Protein AF-A0A1V0U1M2-F1 (afdb_monomer)

Organism: NCBI:txid553510

InterPro domains:
  IPR036396 Cytochrome P450 superfamily [SSF48264] (5-85)

Foldseek 3Di:
DDQQLPQDDDDDDDPVVVVVLVVCCVVNPLALVPDPSCVVVDLVSHPCSCVNVPPLALRRHDDPSVVVNVVVVVVVVVVVCVVDDDDPDDD

Secondary structure (DSSP, 8-state):
-PPTT--------SHHHHHHHHT-TTTS-S-GGG-HHHHHH-GGGSTTHHHHS-SS-GGG--HHHHHHHHHHHHHHHHHHHHHH-------

Solvent-accessible surface area (backbone atoms only — not comparable to full-atom values): 5784 Å² total; per-residue (Å²): 136,79,66,66,68,83,61,92,77,87,85,79,87,49,72,65,58,45,51,54,49,71,72,33,56,94,82,46,66,46,29,44,83,73,34,67,64,44,66,72,63,39,65,89,47,44,84,56,34,73,80,57,66,51,79,85,41,58,78,38,36,56,69,71,62,20,52,53,48,47,45,56,55,49,56,53,51,49,58,48,51,78,72,72,62,86,82,84,79,79,130

pLDDT: mean 80.88, std 12.32, range [47.12, 95.75]

Sequence (91 aa):
MLLDGDLPAWLVLGCDEFKQVTSRPLQFTRDSGQWITFRRAGAGRFPAVAGVAAPAECAFVDGAEHARLRGAVTDSLEQFALRGTRCYTVR

Structure (mmCIF, N/CA/C/O backbone):
data_AF-A0A1V0U1M2-F1
#
_entry.id   AF-A0A1V0U1M2-F1
#
loop_
_atom_site.group_PDB
_atom_site.id
_atom_site.type_symbol
_atom_site.label_atom_id
_atom_site.label_alt_id
_atom_site.label_comp_id
_atom_site.label_asym_id
_atom_site.label_entity_id
_atom_site.label_seq_id
_atom_site.pdbx_PDB_ins_code
_atom_site.Cartn_x
_atom_site.Cartn_y
_atom_site.Cartn_z
_atom_site.occupancy
_atom_site.B_iso_or_equiv
_atom_site.auth_seq_id
_atom_site.auth_comp_id
_atom_site.auth_asym_id
_atom_site.auth_atom_id
_atom_site.pdbx_PDB_model_num
ATOM 1 N N . MET A 1 1 ? -9.506 -0.894 -22.042 1.00 49.88 1 MET A N 1
ATOM 2 C CA . MET A 1 1 ? -8.852 0.337 -21.556 1.00 49.88 1 MET A CA 1
ATOM 3 C C . MET A 1 1 ? -7.403 -0.025 -21.284 1.00 49.88 1 MET A C 1
ATOM 5 O O . MET A 1 1 ? -7.169 -0.876 -20.437 1.00 49.88 1 MET A O 1
ATOM 9 N N . LEU A 1 2 ? -6.477 0.471 -22.106 1.00 57.47 2 LEU A N 1
ATOM 10 C CA . LEU A 1 2 ? -5.044 0.196 -21.975 1.00 57.47 2 LEU A CA 1
ATOM 11 C C . LEU A 1 2 ? -4.481 1.135 -20.904 1.00 57.47 2 LEU A C 1
ATOM 13 O O . LEU A 1 2 ? -4.875 2.301 -20.860 1.00 57.47 2 LEU A O 1
ATOM 17 N N . LEU A 1 3 ? -3.618 0.627 -20.024 1.00 65.31 3 LEU A N 1
ATOM 18 C CA . LEU A 1 3 ? -2.848 1.493 -19.139 1.00 65.31 3 LEU A CA 1
ATOM 19 C C . LEU A 1 3 ? -1.933 2.335 -20.033 1.00 65.31 3 LEU A C 1
ATOM 21 O O . LEU A 1 3 ? -1.181 1.780 -20.831 1.00 65.31 3 LEU A O 1
ATOM 25 N N . ASP A 1 4 ? -2.041 3.654 -19.937 1.00 66.19 4 ASP A N 1
ATOM 26 C CA . ASP A 1 4 ? -1.180 4.551 -20.699 1.00 66.19 4 ASP A CA 1
ATOM 27 C C . ASP A 1 4 ? 0.310 4.259 -20.376 1.00 66.19 4 ASP A C 1
ATOM 29 O O . ASP A 1 4 ? 0.649 3.837 -19.265 1.00 66.19 4 ASP A O 1
ATOM 33 N N . GLY A 1 5 ? 1.197 4.383 -21.366 1.00 69.88 5 GLY A N 1
ATOM 34 C CA . GLY A 1 5 ? 2.635 4.097 -21.216 1.00 69.88 5 GLY A CA 1
ATOM 35 C C . GLY A 1 5 ? 3.121 2.661 -21.497 1.00 69.88 5 GLY A C 1
ATOM 36 O O . GLY A 1 5 ? 4.299 2.389 -21.256 1.00 69.88 5 GLY A O 1
ATOM 37 N N . ASP A 1 6 ? 2.276 1.756 -22.017 1.00 76.75 6 ASP A N 1
ATOM 38 C CA . ASP A 1 6 ? 2.636 0.365 -22.391 1.00 76.75 6 ASP A CA 1
ATOM 39 C C . ASP A 1 6 ? 3.355 -0.416 -21.271 1.00 76.75 6 ASP A C 1
ATOM 41 O O . ASP A 1 6 ? 4.227 -1.264 -21.495 1.00 76.75 6 ASP A O 1
ATOM 45 N N . LEU A 1 7 ? 2.998 -0.121 -20.021 1.00 78.88 7 LEU A N 1
ATOM 46 C CA . LEU A 1 7 ? 3.582 -0.779 -18.863 1.00 78.88 7 LEU A CA 1
ATOM 47 C C . LEU A 1 7 ? 2.828 -2.082 -18.566 1.00 78.88 7 LEU A C 1
ATOM 49 O O . LEU A 1 7 ? 1.604 -2.058 -18.411 1.00 78.88 7 LEU A O 1
ATOM 53 N N . PRO A 1 8 ? 3.528 -3.225 -18.434 1.00 79.75 8 PRO A N 1
ATOM 54 C CA . PRO A 1 8 ? 2.883 -4.474 -18.061 1.00 79.75 8 PRO A CA 1
ATOM 55 C C . PRO A 1 8 ? 2.312 -4.346 -16.646 1.00 79.75 8 PRO A C 1
ATOM 57 O O . PRO A 1 8 ? 3.047 -4.106 -15.682 1.00 79.75 8 PRO A O 1
ATOM 60 N N . ALA A 1 9 ? 0.995 -4.508 -16.536 1.00 83.81 9 ALA A N 1
ATOM 61 C CA . ALA A 1 9 ? 0.247 -4.403 -15.293 1.00 83.81 9 ALA A CA 1
ATOM 62 C C . ALA A 1 9 ? -0.895 -5.424 -15.254 1.00 83.81 9 ALA A C 1
ATOM 64 O O . ALA A 1 9 ? -1.373 -5.896 -16.286 1.00 83.81 9 ALA A O 1
ATOM 65 N N . TRP A 1 10 ? -1.341 -5.740 -14.041 1.00 87.06 10 TRP A N 1
ATOM 66 C CA . TRP A 1 10 ? -2.460 -6.642 -13.798 1.00 87.06 10 TRP A CA 1
ATOM 67 C C . TRP A 1 10 ? -3.708 -5.829 -13.467 1.00 87.06 10 TRP A C 1
ATOM 69 O O . TRP A 1 10 ? -3.680 -4.986 -12.572 1.00 87.06 10 TRP A O 1
ATOM 79 N N . LEU A 1 11 ? -4.805 -6.100 -14.172 1.00 88.88 11 LEU A N 1
ATOM 80 C CA . LEU A 1 11 ? -6.111 -5.524 -13.874 1.00 88.88 11 LEU A CA 1
ATOM 81 C C . LEU A 1 11 ? -6.921 -6.520 -13.043 1.00 88.88 11 LEU A C 1
ATOM 83 O O . LEU A 1 11 ? -7.259 -7.603 -13.517 1.00 88.88 11 LEU A O 1
ATOM 87 N N . VAL A 1 12 ? -7.234 -6.146 -11.805 1.00 91.06 12 VAL A N 1
ATOM 88 C CA . VAL A 1 12 ? -8.072 -6.945 -10.904 1.00 91.06 12 VAL A CA 1
ATOM 89 C C . VAL A 1 12 ? -9.506 -6.436 -11.011 1.00 91.06 12 VAL A C 1
ATOM 91 O O . VAL A 1 12 ? -9.771 -5.281 -10.690 1.00 91.06 12 VAL A O 1
ATOM 94 N N . LEU A 1 13 ? -10.418 -7.279 -11.498 1.00 93.62 13 LEU A N 1
ATOM 95 C CA . LEU A 1 13 ? -11.801 -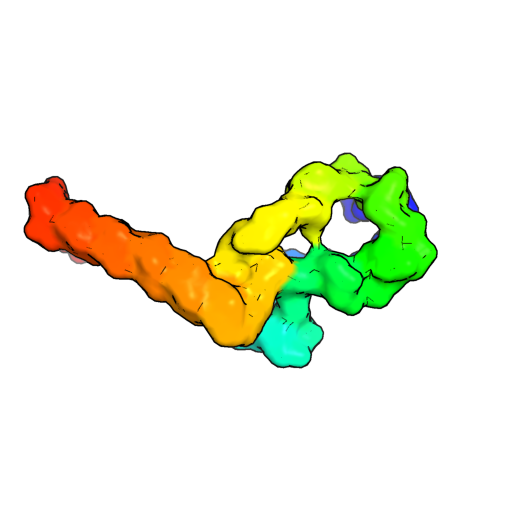6.880 -11.799 1.00 93.62 13 LEU A CA 1
ATOM 96 C C . LEU A 1 13 ? -12.815 -7.292 -10.727 1.00 93.62 13 LEU A C 1
ATOM 98 O O . LEU A 1 13 ? -13.876 -6.681 -10.628 1.00 93.62 13 LEU A O 1
ATOM 102 N N . GLY A 1 14 ? -12.512 -8.324 -9.941 1.00 95.06 14 GLY A N 1
ATOM 103 C CA . GLY A 1 14 ? -13.423 -8.838 -8.925 1.00 95.06 14 GLY A CA 1
ATOM 104 C C . GLY A 1 14 ? -13.148 -8.269 -7.531 1.00 95.06 14 GLY A C 1
ATOM 105 O O . GLY A 1 14 ? -12.017 -7.928 -7.174 1.00 95.06 14 GLY A O 1
ATOM 106 N N . CYS A 1 15 ? -14.215 -8.123 -6.741 1.00 94.56 15 CYS A N 1
ATOM 107 C CA . CYS A 1 15 ? -14.149 -7.512 -5.411 1.00 94.56 15 CYS A CA 1
ATOM 108 C C . CYS A 1 15 ? -13.396 -8.396 -4.406 1.00 94.56 15 CYS A C 1
ATOM 110 O O . CYS A 1 15 ? -12.638 -7.889 -3.576 1.00 94.56 15 CYS A O 1
ATOM 112 N N . ASP A 1 16 ? -13.572 -9.713 -4.485 1.00 95.75 16 ASP A N 1
ATOM 113 C CA . ASP A 1 16 ? -12.909 -10.640 -3.570 1.00 95.75 16 ASP A CA 1
ATOM 114 C C . ASP A 1 16 ? -11.435 -10.815 -3.927 1.00 95.75 16 ASP A C 1
ATOM 116 O O . ASP A 1 16 ? -10.585 -10.825 -3.037 1.00 95.75 16 ASP A O 1
ATOM 120 N N . GLU A 1 17 ? -11.099 -10.845 -5.213 1.00 94.00 17 GLU A N 1
ATOM 121 C CA . GLU A 1 17 ? -9.720 -10.812 -5.692 1.00 94.00 17 GLU A CA 1
ATOM 122 C C . GLU A 1 17 ? -9.027 -9.519 -5.261 1.00 94.00 17 GLU A C 1
ATOM 124 O O . GLU A 1 17 ? -7.894 -9.557 -4.781 1.00 94.00 17 GLU A O 1
ATOM 129 N N . PHE A 1 18 ? -9.717 -8.379 -5.349 1.00 92.38 18 PHE A N 1
ATOM 130 C CA . PHE A 1 18 ? -9.189 -7.104 -4.870 1.00 92.38 18 PHE A CA 1
ATOM 131 C C . PHE A 1 18 ? -8.867 -7.152 -3.369 1.00 92.38 18 PHE A C 1
ATOM 133 O O . PHE A 1 18 ? -7.772 -6.760 -2.953 1.00 92.38 18 PHE A O 1
ATOM 140 N N . LYS A 1 19 ? -9.774 -7.691 -2.544 1.00 92.88 19 LYS A N 1
ATOM 141 C CA . LYS A 1 19 ? -9.519 -7.906 -1.108 1.00 92.88 19 LYS A CA 1
ATOM 142 C C . LYS A 1 19 ? -8.345 -8.859 -0.876 1.00 92.88 19 LYS A C 1
ATOM 144 O O . LYS A 1 19 ? -7.497 -8.596 -0.025 1.00 92.88 19 LYS A O 1
ATOM 149 N N . GLN A 1 20 ? -8.250 -9.949 -1.634 1.00 93.94 20 GLN A N 1
ATOM 150 C CA . GLN A 1 20 ? -7.143 -10.899 -1.508 1.00 93.94 20 GLN A CA 1
ATOM 151 C C . GLN A 1 20 ? -5.793 -10.249 -1.819 1.00 93.94 20 GLN A C 1
ATOM 153 O O . GLN A 1 20 ? -4.864 -10.393 -1.027 1.00 93.94 20 GLN A O 1
ATOM 158 N N . VAL A 1 21 ? -5.693 -9.503 -2.919 1.00 93.00 21 VAL A N 1
ATOM 159 C CA . VAL A 1 21 ? -4.468 -8.787 -3.305 1.00 93.00 21 VAL A CA 1
ATOM 160 C C . VAL A 1 21 ? -4.081 -7.769 -2.231 1.00 93.00 21 VAL A C 1
ATOM 162 O O . VAL A 1 21 ? -2.962 -7.789 -1.724 1.00 93.00 21 VAL A O 1
ATOM 165 N N . THR A 1 22 ? -5.024 -6.929 -1.806 1.00 89.94 22 THR A N 1
ATOM 166 C CA . THR A 1 22 ? -4.755 -5.866 -0.823 1.00 89.94 22 THR A CA 1
ATOM 167 C C . THR A 1 22 ? -4.468 -6.391 0.589 1.00 89.94 22 THR A C 1
ATOM 169 O O . THR A 1 22 ? -3.755 -5.741 1.354 1.00 89.94 22 THR A O 1
ATOM 172 N N . SER A 1 23 ? -4.949 -7.583 0.949 1.00 90.19 23 SER A N 1
ATOM 173 C CA . SER A 1 23 ? -4.701 -8.202 2.263 1.00 90.19 23 SER A CA 1
ATOM 174 C C . SER A 1 23 ? -3.343 -8.908 2.398 1.00 90.19 23 SER A C 1
ATOM 176 O O . SER A 1 23 ? -2.987 -9.325 3.501 1.00 90.19 23 SER A O 1
ATOM 178 N N . ARG A 1 24 ? -2.562 -9.043 1.315 1.00 91.88 24 ARG A N 1
ATOM 179 C CA . ARG A 1 24 ? -1.306 -9.821 1.282 1.00 91.88 24 ARG A CA 1
ATOM 180 C C . ARG A 1 24 ? -0.071 -8.941 1.008 1.00 91.88 24 ARG A C 1
ATOM 182 O O . ARG A 1 24 ? 0.542 -9.078 -0.051 1.00 91.88 24 ARG A O 1
ATOM 189 N N . PRO A 1 25 ? 0.363 -8.097 1.967 1.00 86.94 25 PRO A N 1
ATOM 190 C CA . PRO A 1 25 ? 1.480 -7.156 1.783 1.00 86.94 25 PRO A CA 1
ATOM 191 C C . PRO A 1 25 ? 2.820 -7.820 1.433 1.00 86.94 25 PRO A C 1
ATOM 193 O O . PRO A 1 25 ? 3.648 -7.215 0.767 1.00 86.94 25 PRO A O 1
ATOM 196 N N . LEU A 1 26 ? 3.040 -9.074 1.847 1.00 88.81 26 LEU A N 1
ATOM 197 C CA . LEU A 1 26 ? 4.272 -9.808 1.528 1.00 88.81 26 LEU A CA 1
ATOM 198 C C . LEU A 1 26 ? 4.366 -10.221 0.051 1.00 88.81 26 LEU A C 1
ATOM 200 O O . LEU A 1 26 ? 5.462 -10.435 -0.453 1.00 88.81 26 LEU A O 1
ATOM 204 N N . GLN A 1 27 ? 3.224 -10.379 -0.625 1.00 90.62 27 GLN A N 1
ATOM 205 C CA . GLN A 1 27 ? 3.158 -10.764 -2.041 1.00 90.62 27 GLN A CA 1
ATOM 206 C C . GLN A 1 27 ? 2.930 -9.542 -2.933 1.00 90.62 27 GLN A C 1
ATOM 208 O O . GLN A 1 27 ? 3.469 -9.467 -4.035 1.00 90.62 27 GLN A O 1
ATOM 213 N N . PHE A 1 28 ? 2.149 -8.580 -2.442 1.00 90.75 28 PHE A N 1
ATOM 214 C CA . PHE A 1 28 ? 1.767 -7.368 -3.152 1.00 90.75 28 PHE A CA 1
ATOM 215 C C . PHE A 1 28 ? 2.178 -6.153 -2.321 1.00 90.75 28 PHE A C 1
ATOM 217 O O . PHE A 1 28 ? 1.397 -5.624 -1.529 1.00 90.75 28 PHE A O 1
ATOM 224 N N . THR A 1 29 ? 3.439 -5.753 -2.485 1.00 90.88 29 THR A N 1
ATOM 225 C CA . THR A 1 29 ? 4.008 -4.573 -1.825 1.00 90.88 29 THR A CA 1
ATOM 226 C C . THR A 1 29 ? 3.296 -3.300 -2.280 1.00 90.88 29 THR A C 1
ATOM 228 O O . THR A 1 29 ? 3.022 -3.117 -3.472 1.00 90.88 29 THR A O 1
ATOM 231 N N . ARG A 1 30 ? 2.989 -2.424 -1.324 1.00 88.19 30 ARG A N 1
ATOM 232 C CA . ARG A 1 30 ? 2.444 -1.079 -1.559 1.00 88.19 30 ARG A CA 1
ATOM 233 C C . ARG A 1 30 ? 3.525 -0.076 -1.930 1.00 88.19 30 ARG A C 1
ATOM 235 O O . ARG A 1 30 ? 3.220 0.927 -2.568 1.00 88.19 30 ARG A O 1
ATOM 242 N N . ASP A 1 31 ? 4.762 -0.356 -1.531 1.00 88.75 31 ASP A N 1
ATOM 243 C CA . ASP A 1 31 ? 5.920 0.460 -1.866 1.00 88.75 31 ASP A CA 1
ATOM 244 C C . ASP A 1 31 ? 6.209 0.362 -3.368 1.00 88.75 31 ASP A C 1
ATOM 246 O O . ASP A 1 31 ? 6.808 -0.592 -3.877 1.00 88.75 31 ASP A O 1
ATOM 250 N N . SER A 1 32 ? 5.759 1.386 -4.088 1.00 85.25 32 SER A N 1
ATOM 251 C CA . SER A 1 32 ? 5.951 1.523 -5.527 1.00 85.25 32 SER A CA 1
ATOM 252 C C . SER A 1 32 ? 7.424 1.595 -5.922 1.00 85.25 32 SER A C 1
ATOM 254 O O . SER A 1 32 ? 7.782 1.167 -7.023 1.00 85.25 32 SER A O 1
ATOM 256 N N . GLY A 1 33 ? 8.301 2.039 -5.017 1.00 84.88 33 GLY A N 1
ATOM 257 C CA . GLY A 1 33 ? 9.748 2.031 -5.202 1.00 84.88 33 GLY A CA 1
ATOM 258 C C . GLY A 1 33 ? 10.321 0.621 -5.357 1.00 84.88 33 GLY A C 1
ATOM 259 O O . GLY A 1 33 ? 11.354 0.447 -6.0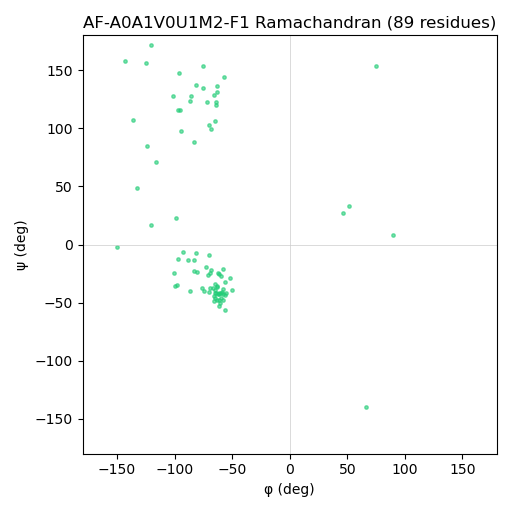10 1.00 84.88 33 GLY A O 1
ATOM 260 N N . GLN A 1 34 ? 9.636 -0.402 -4.836 1.00 87.56 34 GLN A N 1
ATOM 261 C CA . GLN A 1 34 ? 10.040 -1.807 -4.963 1.00 87.56 34 GLN A CA 1
ATOM 262 C C . GLN A 1 34 ? 9.504 -2.481 -6.226 1.00 87.56 34 GLN A C 1
ATOM 264 O O . GLN A 1 34 ? 9.978 -3.558 -6.603 1.00 87.56 34 GLN A O 1
ATOM 269 N N . TRP A 1 35 ? 8.539 -1.875 -6.921 1.00 88.00 35 TRP A N 1
ATOM 270 C CA . TRP A 1 35 ? 7.944 -2.486 -8.103 1.00 88.00 35 TRP A CA 1
ATOM 271 C C . TRP A 1 35 ? 8.968 -2.607 -9.228 1.00 88.00 35 TRP A C 1
ATOM 273 O O . TRP A 1 35 ? 9.601 -1.636 -9.646 1.00 88.00 35 TRP A O 1
ATOM 283 N N . ILE A 1 36 ? 9.090 -3.814 -9.782 1.00 86.00 3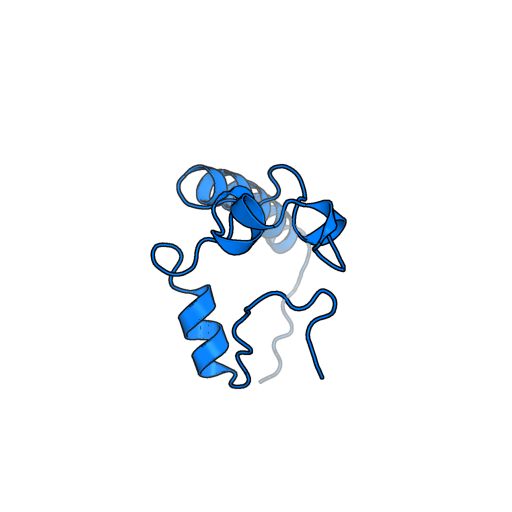6 ILE A N 1
ATOM 284 C CA . ILE A 1 36 ? 10.038 -4.116 -10.863 1.00 86.00 36 ILE A CA 1
ATOM 285 C C . ILE A 1 36 ? 9.811 -3.184 -12.060 1.00 86.00 36 ILE A C 1
ATOM 287 O O . ILE A 1 36 ? 10.771 -2.653 -12.617 1.00 86.00 36 ILE A O 1
ATOM 291 N N . THR A 1 37 ? 8.550 -2.955 -12.435 1.00 83.12 37 THR A N 1
ATOM 292 C CA . THR A 1 37 ? 8.186 -2.063 -13.542 1.00 83.12 37 THR A CA 1
ATOM 293 C C . THR A 1 37 ? 8.586 -0.619 -13.245 1.00 83.12 37 THR A C 1
ATOM 295 O O . THR A 1 37 ? 9.156 0.031 -14.114 1.00 83.12 37 THR A O 1
ATOM 298 N N . PHE A 1 38 ? 8.383 -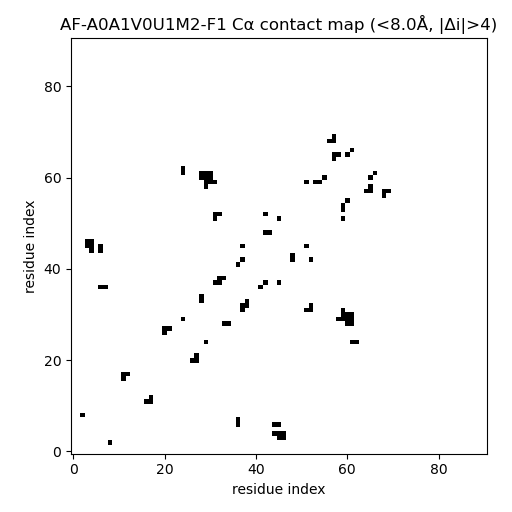0.142 -12.013 1.00 83.69 38 PHE A N 1
ATOM 299 C CA . PHE A 1 38 ? 8.759 1.214 -11.599 1.00 83.69 38 PHE A CA 1
ATOM 300 C C . PHE A 1 38 ? 10.275 1.424 -11.640 1.00 83.69 38 PHE A C 1
ATOM 302 O O . PHE A 1 38 ? 10.764 2.372 -12.256 1.00 83.69 38 PHE A O 1
ATOM 309 N N . ARG A 1 39 ? 11.034 0.465 -11.099 1.00 84.31 39 ARG A N 1
ATOM 310 C CA . ARG A 1 39 ? 12.504 0.484 -11.109 1.00 84.31 39 ARG A CA 1
ATOM 311 C C . ARG A 1 39 ? 13.114 0.378 -12.508 1.00 84.31 39 ARG A C 1
ATOM 313 O O . ARG A 1 39 ? 14.176 0.946 -12.739 1.00 84.31 39 ARG A O 1
ATOM 320 N N . ARG A 1 40 ? 12.489 -0.368 -13.426 1.00 83.38 40 ARG A N 1
ATOM 321 C CA . ARG A 1 40 ? 13.010 -0.585 -14.792 1.00 83.38 40 ARG A CA 1
ATOM 322 C C . ARG A 1 40 ? 12.605 0.503 -15.779 1.00 83.38 40 ARG A C 1
ATOM 324 O O . ARG A 1 40 ? 13.406 0.866 -16.630 1.00 83.38 40 ARG A O 1
ATOM 331 N N . ALA A 1 41 ? 11.367 0.984 -15.705 1.00 78.62 41 ALA A N 1
ATOM 332 C CA . ALA A 1 41 ? 10.841 1.978 -16.635 1.00 78.62 41 ALA A CA 1
ATOM 333 C C . ALA A 1 41 ? 11.223 3.415 -16.249 1.00 78.62 41 ALA A C 1
ATOM 335 O O . ALA A 1 41 ? 11.235 4.289 -17.115 1.00 78.62 41 ALA A O 1
ATOM 336 N N . GLY A 1 42 ? 11.538 3.649 -14.971 1.00 72.94 42 GLY A N 1
ATOM 337 C CA . GLY A 1 42 ? 11.716 4.983 -14.414 1.00 72.94 42 GLY A CA 1
ATOM 338 C C . GLY A 1 42 ? 10.378 5.694 -14.200 1.00 72.94 42 GLY A C 1
ATOM 339 O O . GLY A 1 42 ? 9.385 5.442 -14.886 1.00 72.94 42 GLY A O 1
ATOM 340 N N . ALA A 1 43 ? 10.360 6.618 -13.241 1.00 70.25 43 ALA A N 1
ATOM 341 C CA . ALA A 1 43 ? 9.154 7.318 -12.803 1.00 70.25 43 ALA A CA 1
ATOM 342 C C . ALA A 1 43 ? 8.425 8.050 -13.959 1.00 70.25 43 ALA A C 1
ATOM 344 O O . ALA A 1 43 ? 7.200 8.094 -13.994 1.00 70.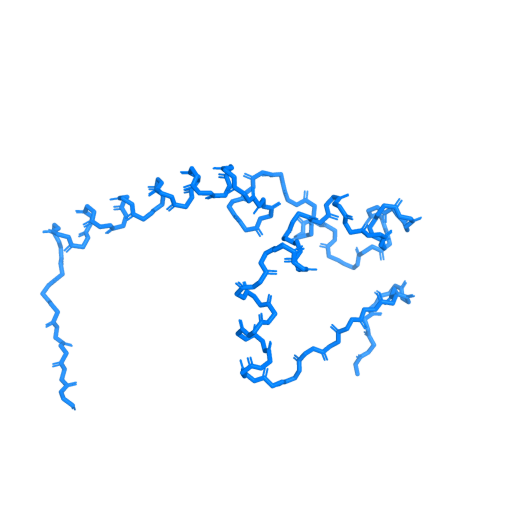25 43 ALA A O 1
ATOM 345 N N . GLY A 1 44 ? 9.165 8.549 -14.958 1.00 71.38 44 GLY A N 1
ATOM 346 C CA . GLY A 1 44 ? 8.624 9.325 -16.082 1.00 71.38 44 GLY A CA 1
ATOM 347 C C . GLY A 1 44 ? 7.765 8.559 -17.097 1.00 71.38 44 GLY A C 1
ATOM 348 O O . GLY A 1 44 ? 7.152 9.198 -17.944 1.00 71.38 44 GLY A O 1
A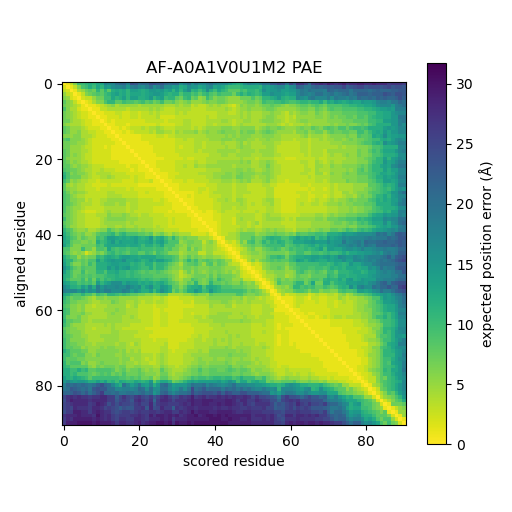TOM 349 N N . ARG A 1 45 ? 7.698 7.220 -17.039 1.00 74.31 45 ARG A N 1
ATOM 350 C CA . ARG A 1 45 ? 6.816 6.422 -17.919 1.00 74.31 45 ARG A CA 1
ATOM 351 C C . ARG A 1 45 ? 5.449 6.125 -17.299 1.00 74.31 45 ARG A C 1
ATOM 353 O O . ARG A 1 45 ? 4.597 5.562 -17.975 1.00 74.31 45 ARG A O 1
ATOM 360 N N . PHE A 1 46 ? 5.240 6.472 -16.027 1.00 75.75 46 PHE A N 1
ATOM 361 C CA . PHE A 1 46 ? 3.973 6.227 -15.343 1.00 75.75 46 PHE A CA 1
ATOM 362 C C . PHE A 1 46 ? 3.002 7.391 -15.592 1.00 75.75 46 PHE A C 1
ATOM 364 O O . PHE A 1 46 ? 3.324 8.520 -15.213 1.00 75.75 46 PHE A O 1
ATOM 371 N N . PRO A 1 47 ? 1.794 7.134 -16.130 1.00 68.88 47 PRO A N 1
ATOM 372 C CA . PRO A 1 47 ? 0.807 8.174 -16.465 1.00 68.88 47 PRO A CA 1
ATOM 373 C C . PRO A 1 47 ? 0.386 9.055 -15.283 1.00 68.88 47 PRO A C 1
ATOM 375 O O . PRO A 1 47 ? -0.102 10.165 -15.466 1.00 68.88 47 PRO A O 1
ATOM 378 N N . ALA A 1 48 ? 0.576 8.558 -14.057 1.00 72.19 48 ALA A N 1
ATOM 379 C CA . ALA A 1 48 ? 0.235 9.232 -12.810 1.00 72.19 48 ALA A CA 1
ATOM 380 C C . ALA A 1 48 ? 1.393 9.168 -11.801 1.00 72.19 48 ALA A C 1
ATOM 382 O O . ALA A 1 48 ? 1.198 8.808 -10.640 1.00 72.19 48 ALA A O 1
ATOM 383 N N . VAL A 1 49 ? 2.614 9.499 -12.238 1.00 73.31 49 VAL A N 1
ATOM 384 C CA . VAL A 1 49 ? 3.827 9.403 -11.406 1.00 73.31 49 VAL A CA 1
ATOM 385 C C . VAL A 1 49 ? 3.686 10.063 -10.031 1.00 73.31 49 VAL A C 1
ATOM 387 O O . VAL A 1 49 ? 4.133 9.484 -9.051 1.00 73.31 49 VAL A O 1
ATOM 390 N N . ALA A 1 50 ? 3.015 11.214 -9.923 1.00 69.25 50 ALA A N 1
ATOM 391 C CA . ALA A 1 50 ? 2.842 11.918 -8.650 1.00 69.25 50 ALA A CA 1
ATOM 392 C C . ALA A 1 50 ? 2.034 11.102 -7.626 1.00 69.25 50 ALA A C 1
ATOM 394 O O . ALA A 1 50 ? 2.354 11.116 -6.444 1.00 69.25 50 ALA A O 1
ATOM 395 N N . GLY A 1 51 ? 1.022 10.362 -8.089 1.00 72.31 51 GLY A N 1
ATOM 396 C CA . GLY A 1 51 ? 0.209 9.494 -7.239 1.00 72.31 51 GLY A CA 1
ATOM 397 C C . GLY A 1 51 ? 0.834 8.125 -6.984 1.00 72.31 51 GLY A C 1
ATOM 398 O O . GLY A 1 51 ? 0.365 7.410 -6.115 1.00 72.31 51 GLY A O 1
ATOM 399 N N . VAL A 1 52 ? 1.865 7.735 -7.736 1.00 74.38 52 VAL A N 1
ATOM 400 C CA . VAL A 1 52 ? 2.571 6.457 -7.549 1.00 74.38 52 VAL A CA 1
ATOM 401 C C . VAL A 1 52 ? 3.848 6.653 -6.739 1.00 74.38 52 VAL A C 1
ATOM 403 O O . VAL A 1 52 ? 4.199 5.790 -5.951 1.00 74.38 52 VAL A O 1
ATOM 406 N N . ALA A 1 53 ? 4.536 7.780 -6.897 1.00 72.62 53 ALA A N 1
ATOM 407 C CA . ALA A 1 53 ? 5.811 8.091 -6.257 1.00 72.62 53 ALA A CA 1
ATOM 408 C C . ALA A 1 53 ? 5.656 8.987 -5.014 1.00 72.62 53 ALA A C 1
ATOM 410 O O . ALA A 1 53 ? 6.591 9.709 -4.661 1.00 72.62 53 ALA A O 1
ATOM 411 N N . ALA A 1 54 ? 4.476 8.997 -4.386 1.00 68.75 54 ALA A N 1
ATOM 412 C CA . ALA A 1 54 ? 4.221 9.857 -3.239 1.00 68.75 54 ALA A CA 1
ATOM 413 C C . ALA A 1 54 ? 5.141 9.469 -2.060 1.00 68.75 54 ALA A C 1
ATOM 415 O O . ALA A 1 54 ? 5.267 8.286 -1.728 1.00 68.75 54 ALA A O 1
ATOM 416 N N . PRO A 1 55 ? 5.826 10.439 -1.432 1.00 65.00 55 PRO A N 1
ATOM 417 C CA . PRO A 1 55 ? 6.812 10.148 -0.402 1.00 65.00 55 PRO A CA 1
ATOM 418 C C . PRO A 1 55 ? 6.153 9.680 0.901 1.00 65.00 55 PRO A C 1
ATOM 420 O O . PRO A 1 55 ? 5.373 10.410 1.498 1.00 65.00 55 PRO A O 1
ATOM 423 N N . ALA A 1 56 ? 6.538 8.483 1.360 1.00 67.56 56 ALA A N 1
ATOM 424 C CA . ALA A 1 56 ? 6.345 7.944 2.716 1.00 67.56 56 ALA A CA 1
ATOM 425 C C . ALA A 1 56 ? 4.942 8.099 3.343 1.00 67.56 56 ALA A C 1
ATOM 427 O O . ALA A 1 56 ? 4.800 8.136 4.566 1.00 67.56 56 ALA A O 1
ATOM 428 N N . GLU A 1 57 ? 3.887 8.169 2.535 1.00 82.50 57 GLU A N 1
ATOM 429 C CA . GLU A 1 57 ? 2.525 8.126 3.055 1.00 82.50 57 GLU A CA 1
ATOM 430 C C . GLU A 1 57 ? 2.168 6.693 3.457 1.00 82.50 57 GLU A C 1
ATOM 432 O O . GLU A 1 57 ? 2.658 5.726 2.874 1.00 82.50 57 GLU A O 1
ATOM 437 N N . CYS A 1 58 ? 1.245 6.545 4.413 1.00 86.19 58 CYS A N 1
ATOM 438 C CA . CYS A 1 58 ? 0.774 5.238 4.885 1.00 86.19 58 CYS A CA 1
ATOM 439 C C . CYS A 1 58 ? 0.308 4.319 3.736 1.00 86.19 58 CYS A C 1
ATOM 441 O O . CYS A 1 58 ? 0.428 3.104 3.842 1.00 86.19 58 CYS A O 1
ATOM 443 N N . ALA A 1 59 ? -0.175 4.887 2.626 1.00 85.50 59 ALA A N 1
ATOM 444 C CA . ALA A 1 59 ? -0.618 4.142 1.452 1.00 85.50 59 ALA A CA 1
ATOM 445 C C . ALA A 1 59 ? 0.520 3.526 0.610 1.00 85.50 59 ALA A C 1
ATOM 447 O O . ALA A 1 59 ? 0.248 2.586 -0.134 1.00 85.50 59 ALA A O 1
ATOM 448 N N . PHE A 1 60 ? 1.761 4.013 0.737 1.00 86.50 60 PHE A N 1
ATOM 449 C CA . PHE A 1 60 ? 2.909 3.639 -0.110 1.00 86.50 60 PHE A CA 1
ATOM 450 C C . PHE A 1 60 ? 4.074 3.027 0.674 1.00 86.50 60 PHE A C 1
ATOM 452 O O . PHE A 1 60 ? 5.192 2.953 0.175 1.00 86.50 60 PHE A O 1
ATOM 459 N N . VAL A 1 61 ? 3.839 2.587 1.908 1.00 89.75 61 VAL A N 1
ATOM 460 C CA . VAL A 1 61 ? 4.841 1.886 2.720 1.00 89.75 61 VAL A CA 1
ATOM 461 C C . VAL A 1 61 ? 4.302 0.539 3.183 1.00 89.75 61 VAL A C 1
ATOM 463 O O . VAL A 1 61 ? 3.091 0.345 3.296 1.00 89.75 61 VAL A O 1
ATOM 466 N N . ASP A 1 62 ? 5.206 -0.388 3.491 1.00 89.88 62 ASP A N 1
ATOM 467 C CA . ASP A 1 62 ? 4.881 -1.702 4.046 1.00 89.88 62 ASP A CA 1
ATOM 468 C C . ASP A 1 62 ? 5.539 -1.918 5.421 1.00 89.88 62 ASP A C 1
ATOM 470 O O . ASP A 1 62 ? 6.364 -1.135 5.898 1.00 89.88 62 ASP A O 1
ATOM 474 N N . GLY A 1 63 ? 5.160 -3.013 6.082 1.00 90.44 63 GLY A N 1
ATOM 475 C CA . GLY A 1 63 ? 5.824 -3.495 7.291 1.00 90.44 63 GLY A CA 1
ATOM 476 C C . GLY A 1 63 ? 5.685 -2.568 8.502 1.00 90.44 63 GLY A C 1
ATOM 477 O O . GLY A 1 63 ? 4.610 -2.039 8.784 1.00 90.44 63 GLY A O 1
ATOM 478 N N . ALA A 1 64 ? 6.777 -2.421 9.256 1.00 92.62 64 ALA A N 1
ATOM 479 C CA . ALA A 1 64 ? 6.787 -1.687 10.521 1.00 92.62 64 ALA A CA 1
ATOM 480 C C . ALA A 1 64 ? 6.445 -0.200 10.346 1.00 92.62 64 ALA A C 1
ATOM 482 O O . ALA A 1 64 ? 5.743 0.366 11.181 1.00 92.62 64 ALA A O 1
ATOM 483 N N . GLU A 1 65 ? 6.884 0.415 9.246 1.00 91.62 65 GLU A N 1
ATOM 484 C CA . GLU A 1 65 ? 6.593 1.823 8.977 1.00 91.62 65 GLU A CA 1
ATOM 485 C C . GLU A 1 65 ? 5.113 2.035 8.646 1.00 91.62 65 GLU A C 1
ATOM 487 O O . GLU A 1 65 ? 4.479 2.939 9.191 1.00 91.62 65 GLU A O 1
ATOM 492 N N . HIS A 1 66 ? 4.517 1.132 7.859 1.00 91.62 66 HIS A N 1
ATOM 493 C CA . HIS A 1 66 ? 3.069 1.116 7.660 1.00 91.62 66 HIS A CA 1
ATOM 494 C C . HIS A 1 66 ? 2.324 0.969 8.990 1.00 91.62 66 HIS A C 1
ATOM 496 O O . HIS A 1 66 ? 1.385 1.716 9.252 1.00 91.62 66 HIS A O 1
ATOM 502 N N . ALA A 1 67 ? 2.735 0.023 9.842 1.00 92.06 67 ALA A N 1
ATOM 503 C CA . ALA A 1 67 ? 2.100 -0.196 11.141 1.00 92.06 67 ALA A CA 1
ATOM 504 C C . ALA A 1 67 ? 2.169 1.057 12.030 1.00 92.06 67 ALA A C 1
ATOM 506 O O . ALA A 1 67 ? 1.165 1.433 12.636 1.00 92.06 67 ALA A O 1
ATOM 507 N N . ARG A 1 68 ? 3.317 1.745 12.044 1.00 94.19 68 ARG A N 1
ATOM 508 C CA . ARG A 1 68 ? 3.524 2.998 12.780 1.00 94.19 68 ARG A CA 1
ATOM 509 C C . ARG A 1 68 ? 2.592 4.107 12.292 1.00 94.19 68 ARG A C 1
ATOM 511 O O . ARG A 1 68 ? 1.873 4.699 13.096 1.00 94.19 68 ARG A O 1
ATOM 518 N N . LEU A 1 69 ? 2.582 4.376 10.984 1.00 92.56 69 LEU A N 1
ATOM 519 C CA . LEU A 1 69 ? 1.754 5.429 10.387 1.00 92.56 69 LEU A CA 1
ATOM 520 C C . LEU A 1 69 ? 0.259 5.120 10.528 1.00 92.56 69 LEU A C 1
ATOM 522 O O . LEU A 1 69 ? -0.533 5.998 10.875 1.00 92.56 69 LEU A O 1
ATOM 526 N N . ARG A 1 70 ? -0.135 3.861 10.311 1.00 92.88 70 ARG A N 1
ATOM 527 C CA . ARG A 1 70 ? -1.529 3.428 10.434 1.00 92.88 70 ARG A CA 1
ATOM 528 C C . ARG A 1 70 ? -2.026 3.503 11.872 1.00 92.88 70 ARG A C 1
ATOM 530 O O . ARG A 1 70 ? -3.186 3.874 12.061 1.00 92.88 70 ARG A O 1
ATOM 537 N N . GLY A 1 71 ? -1.178 3.176 12.848 1.00 94.31 71 GLY A N 1
ATOM 538 C CA . GLY A 1 71 ? -1.473 3.333 14.273 1.00 94.31 71 GLY A CA 1
ATOM 539 C C . GLY A 1 71 ? -1.843 4.777 14.590 1.00 94.31 71 GLY A C 1
ATOM 540 O O . GLY A 1 71 ? -2.977 5.039 14.966 1.00 94.31 71 GLY A O 1
ATOM 541 N N . ALA A 1 72 ? -0.968 5.729 14.254 1.00 93.44 72 ALA A N 1
ATOM 542 C CA . ALA A 1 72 ? -1.219 7.154 14.495 1.00 93.44 72 ALA A CA 1
ATOM 543 C C . ALA A 1 72 ? -2.535 7.666 13.873 1.00 93.44 72 ALA A C 1
ATOM 545 O O . ALA A 1 72 ? -3.274 8.427 14.504 1.00 93.44 72 ALA A O 1
ATOM 546 N N . VAL A 1 73 ? -2.853 7.239 12.643 1.00 90.50 73 VAL A N 1
ATOM 547 C CA . VAL A 1 73 ? -4.125 7.588 11.984 1.00 90.50 73 VAL A CA 1
ATOM 548 C C . VAL A 1 73 ? -5.317 6.969 12.716 1.00 90.50 73 VAL A C 1
ATOM 550 O O . VAL A 1 73 ? -6.328 7.639 12.910 1.00 90.50 73 VAL A O 1
ATOM 553 N N . THR A 1 74 ? -5.219 5.698 13.110 1.00 91.81 74 THR A N 1
ATOM 554 C CA . THR A 1 74 ? -6.303 4.989 13.810 1.00 91.81 74 THR A CA 1
ATOM 555 C C . THR A 1 74 ? -6.557 5.606 15.178 1.00 91.81 74 THR A C 1
ATOM 557 O O . THR A 1 74 ? -7.691 5.984 15.452 1.00 91.81 74 THR A O 1
ATOM 560 N N . ASP A 1 75 ? -5.505 5.821 15.966 1.00 92.31 75 ASP A N 1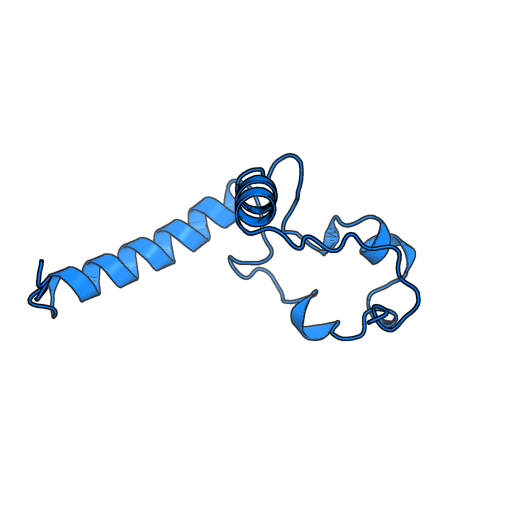
ATOM 561 C CA . ASP A 1 75 ? -5.581 6.403 17.308 1.00 92.31 75 ASP A CA 1
ATOM 562 C C . ASP A 1 75 ? -6.225 7.798 17.275 1.00 92.31 75 ASP A C 1
ATOM 564 O O . ASP A 1 75 ? -7.081 8.130 18.099 1.00 92.31 75 ASP A O 1
ATOM 568 N N . SER A 1 76 ? -5.867 8.609 16.271 1.00 88.94 76 SER A N 1
ATOM 569 C CA . SER A 1 76 ? -6.465 9.934 16.069 1.00 88.94 76 SER A CA 1
ATOM 570 C C . SER A 1 76 ? -7.962 9.829 15.774 1.00 88.94 76 SER A C 1
ATOM 572 O O . SER A 1 76 ? -8.768 10.533 16.382 1.00 88.94 76 SER A O 1
ATOM 574 N N . LEU A 1 77 ? -8.358 8.940 14.857 1.00 88.38 77 LEU A N 1
ATOM 575 C CA . LEU A 1 77 ? -9.765 8.741 14.497 1.00 88.38 77 LEU A CA 1
ATOM 576 C C . LEU A 1 77 ? -10.591 8.193 15.668 1.00 88.38 77 LEU A C 1
ATOM 578 O O . LEU A 1 77 ? -11.717 8.645 15.876 1.00 88.38 77 LEU A O 1
ATOM 582 N N . GLU A 1 78 ? -10.038 7.272 16.456 1.00 89.06 78 GLU A N 1
ATOM 583 C CA . GLU A 1 78 ? -10.682 6.737 17.660 1.00 89.06 78 GLU A CA 1
ATOM 584 C C . GLU A 1 78 ? -10.914 7.828 18.708 1.00 89.06 78 GLU A C 1
ATOM 586 O O . GLU A 1 78 ? -12.010 7.934 19.265 1.00 89.06 78 GLU A O 1
ATOM 591 N N . GLN A 1 79 ? -9.933 8.708 18.921 1.00 83.62 79 GLN A N 1
ATOM 592 C CA . GLN A 1 79 ? -10.082 9.847 19.823 1.00 83.62 79 GLN A CA 1
ATOM 593 C C . GLN A 1 79 ? -11.250 10.762 19.417 1.00 83.62 79 GLN A C 1
ATOM 595 O O . GLN A 1 79 ? -11.969 11.264 20.287 1.00 83.62 79 GLN A O 1
ATOM 600 N N . PHE A 1 80 ? -11.466 10.976 18.115 1.00 78.44 80 PHE A N 1
ATOM 601 C CA . PHE A 1 80 ? -12.603 11.755 17.611 1.00 78.44 80 PHE A CA 1
ATOM 602 C C . PHE A 1 80 ? -13.932 10.999 17.705 1.00 78.44 80 PHE A C 1
ATOM 604 O O . PHE A 1 80 ? -14.937 11.598 18.098 1.00 78.44 80 PHE A O 1
ATOM 611 N N . ALA A 1 81 ? -13.950 9.697 17.407 1.00 72.75 81 ALA A N 1
ATOM 612 C CA . ALA A 1 81 ? -15.143 8.857 17.531 1.00 72.75 81 ALA A CA 1
ATOM 613 C C . ALA A 1 81 ? -15.688 8.863 18.971 1.00 72.75 81 ALA A C 1
ATOM 615 O O . ALA A 1 81 ? -16.887 9.047 19.186 1.00 72.75 81 ALA A O 1
ATOM 616 N N . LEU A 1 82 ? -14.798 8.778 19.965 1.00 64.31 82 LEU A N 1
ATOM 617 C CA . LEU A 1 82 ? -15.156 8.829 21.387 1.00 64.31 82 LEU A CA 1
ATOM 618 C C . LEU A 1 82 ? -15.659 10.208 21.847 1.00 64.31 82 LEU A C 1
ATOM 620 O O . LEU A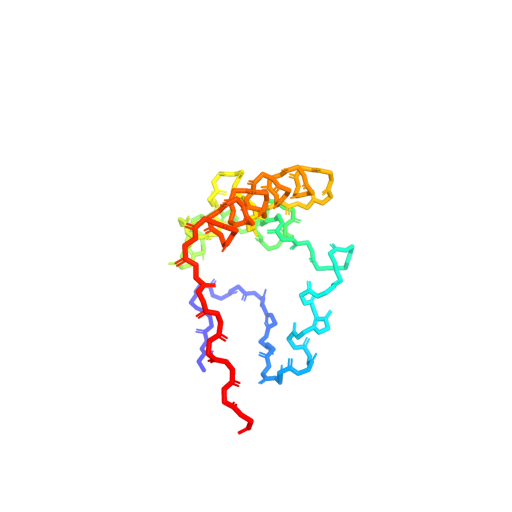 1 82 ? -16.351 10.297 22.860 1.00 64.31 82 LEU A O 1
ATOM 624 N N . ARG A 1 83 ? -15.324 11.288 21.127 1.00 64.38 83 ARG A N 1
ATOM 625 C CA . ARG A 1 83 ? -15.673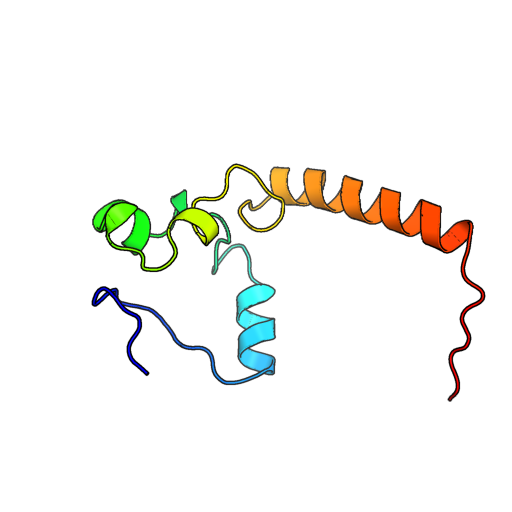 12.669 21.503 1.00 64.38 83 ARG A CA 1
ATOM 626 C C . ARG A 1 83 ? -16.923 13.222 20.817 1.00 64.38 83 ARG A C 1
ATOM 628 O O . ARG A 1 83 ? -17.390 14.271 21.254 1.00 64.38 83 ARG A O 1
ATOM 635 N N . GLY A 1 84 ? -17.467 12.583 19.773 1.00 64.06 84 GLY A N 1
ATOM 636 C CA . GLY A 1 84 ? -18.407 13.298 18.897 1.00 64.06 84 GLY A CA 1
ATOM 637 C C . GLY A 1 84 ? -19.518 12.546 18.168 1.00 64.06 84 GLY A C 1
ATOM 638 O O . GLY A 1 84 ? -20.287 13.222 17.491 1.00 64.06 84 GLY A O 1
ATOM 639 N N . THR A 1 85 ? -19.682 11.220 18.247 1.00 59.38 85 THR A N 1
ATOM 640 C CA . THR A 1 85 ? -20.693 10.556 17.390 1.00 59.38 85 THR A CA 1
ATOM 641 C C . THR A 1 85 ? -21.537 9.502 18.102 1.00 59.38 85 THR A C 1
ATOM 643 O O . THR A 1 85 ? -21.121 8.385 18.383 1.00 59.38 85 THR A O 1
ATOM 646 N N . ARG A 1 86 ? -22.800 9.871 18.349 1.00 61.75 86 ARG A N 1
ATOM 647 C CA . ARG A 1 86 ? -23.909 8.966 18.666 1.00 61.75 86 ARG A CA 1
ATOM 648 C C . ARG A 1 86 ? -24.164 8.098 17.426 1.00 61.75 86 ARG A C 1
ATOM 650 O O . ARG A 1 86 ? -24.663 8.599 16.421 1.00 61.75 86 ARG A O 1
ATOM 657 N N . CYS A 1 87 ? -23.785 6.824 17.469 1.00 63.06 87 CYS A N 1
ATOM 658 C CA . CYS A 1 87 ? -23.986 5.896 16.356 1.00 63.06 87 CYS A CA 1
ATOM 659 C C . CYS A 1 87 ? -25.478 5.564 16.196 1.00 63.06 87 CYS A C 1
ATOM 661 O O . CYS A 1 87 ? -26.030 4.768 16.952 1.00 63.06 87 CYS A O 1
ATOM 663 N N . TYR A 1 88 ? -26.136 6.165 15.204 1.00 56.72 88 TYR A N 1
ATOM 664 C CA . TYR A 1 88 ? -27.424 5.688 14.705 1.00 56.72 88 TYR A CA 1
ATOM 665 C C . TYR A 1 88 ? -27.160 4.572 13.698 1.00 56.72 88 TYR A C 1
ATOM 667 O O . TYR A 1 88 ? -27.017 4.820 12.504 1.00 56.72 88 TYR A O 1
ATOM 675 N N . THR A 1 89 ? -27.069 3.337 14.177 1.00 52.97 89 THR A N 1
ATOM 676 C CA . THR A 1 89 ? -27.147 2.166 13.301 1.00 52.97 89 THR A CA 1
ATOM 677 C C . THR A 1 89 ? -28.603 1.711 13.305 1.00 52.97 89 THR A C 1
ATOM 679 O O . THR A 1 89 ? -29.064 1.081 14.256 1.00 52.97 89 THR A O 1
ATOM 682 N N . VAL A 1 90 ? -29.363 2.118 12.285 1.00 53.75 90 VAL A N 1
ATOM 683 C CA . VAL A 1 90 ? -30.673 1.521 11.998 1.00 53.75 90 VAL A CA 1
ATOM 684 C C . VAL A 1 90 ? -30.422 0.154 11.363 1.00 53.75 90 VAL A C 1
ATOM 686 O O . VAL A 1 90 ? -29.519 0.007 10.543 1.00 53.75 90 VAL A O 1
ATOM 689 N N . ARG A 1 91 ? -31.189 -0.814 11.863 1.00 47.12 91 ARG A N 1
ATOM 690 C CA . ARG A 1 91 ? -31.197 -2.245 11.546 1.00 47.12 91 ARG A CA 1
ATOM 691 C C . ARG A 1 91 ? -31.359 -2.557 10.064 1.00 47.12 91 ARG A C 1
ATOM 693 O O . ARG A 1 91 ? -32.136 -1.833 9.406 1.00 47.12 91 ARG A O 1
#

Mean predicted aligned error: 8.54 Å

Radius of gyration: 17.37 Å; Cα contacts (8 Å, |Δi|>4): 57; chains: 1; bounding box: 44×24×44 Å